Protein AF-A0A1S8TCD0-F1 (afdb_monomer)

Structure (mmCIF, N/CA/C/O backbone):
data_AF-A0A1S8TCD0-F1
#
_entry.id   AF-A0A1S8TCD0-F1
#
loop_
_atom_site.group_PDB
_atom_site.id
_atom_site.type_symbol
_atom_site.label_atom_id
_atom_site.label_alt_id
_atom_site.label_comp_id
_atom_site.label_asym_id
_atom_site.label_entity_id
_atom_site.label_seq_id
_atom_site.pdbx_PDB_ins_code
_atom_site.Cartn_x
_atom_site.Cartn_y
_atom_site.Cartn_z
_atom_site.occupancy
_atom_site.B_iso_or_equiv
_atom_site.auth_seq_id
_a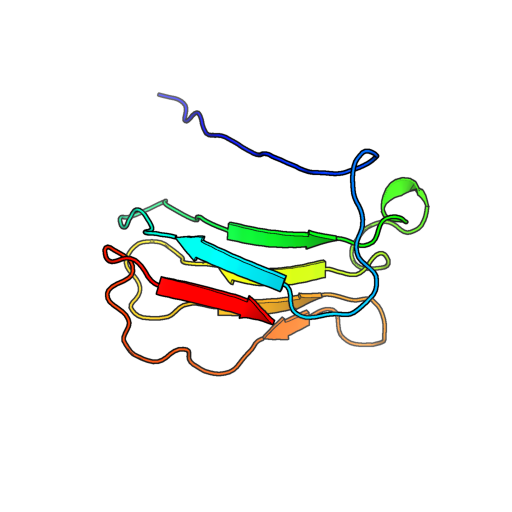tom_site.auth_comp_id
_atom_site.auth_asym_id
_atom_site.auth_atom_id
_atom_site.pdbx_PDB_model_num
ATOM 1 N N . MET A 1 1 ? 17.358 18.449 -2.913 1.00 58.47 1 MET A N 1
ATOM 2 C CA . MET A 1 1 ? 16.047 18.346 -3.592 1.00 58.47 1 MET A CA 1
ATOM 3 C C . MET A 1 1 ? 15.176 17.436 -2.746 1.00 58.47 1 MET A C 1
ATOM 5 O O . MET A 1 1 ? 15.688 16.425 -2.287 1.00 58.47 1 MET A O 1
ATOM 9 N N . GLY A 1 2 ? 13.944 17.843 -2.447 1.00 88.81 2 GLY A N 1
ATOM 10 C CA . GLY A 1 2 ? 12.989 17.042 -1.673 1.00 88.81 2 GLY A CA 1
ATOM 11 C C . GLY A 1 2 ? 11.990 16.340 -2.591 1.00 88.81 2 GLY A C 1
ATOM 12 O O . GLY A 1 2 ? 11.804 16.765 -3.729 1.00 88.81 2 GLY A O 1
ATOM 13 N N . TYR A 1 3 ? 11.362 15.280 -2.092 1.00 95.12 3 TYR A N 1
ATOM 14 C CA . TYR A 1 3 ? 10.322 14.532 -2.799 1.00 95.12 3 TYR A CA 1
ATOM 15 C C . TYR A 1 3 ? 8.931 15.003 -2.359 1.00 95.12 3 TYR A C 1
ATOM 17 O O . TYR A 1 3 ? 8.735 15.376 -1.202 1.00 95.12 3 TYR A O 1
ATOM 25 N N . THR A 1 4 ? 7.956 14.946 -3.263 1.00 97.31 4 THR A N 1
ATOM 26 C CA . THR A 1 4 ? 6.526 15.107 -2.962 1.00 97.31 4 THR A CA 1
ATOM 27 C C . THR A 1 4 ? 5.752 13.929 -3.557 1.00 97.31 4 THR A C 1
ATOM 29 O O . THR A 1 4 ? 6.186 13.331 -4.539 1.00 97.31 4 THR A O 1
ATOM 32 N N . SER A 1 5 ? 4.630 13.549 -2.939 1.00 97.44 5 SER A N 1
ATOM 33 C CA . SER A 1 5 ? 3.785 12.425 -3.374 1.00 97.44 5 SER A CA 1
ATOM 34 C C . SER A 1 5 ? 2.332 12.627 -2.918 1.00 97.44 5 SER A C 1
ATOM 36 O O . SER A 1 5 ? 2.015 13.629 -2.272 1.00 97.44 5 SER A O 1
ATOM 38 N N . GLY A 1 6 ? 1.444 11.690 -3.255 1.00 98.12 6 GLY A N 1
ATOM 39 C CA . GLY A 1 6 ? 0.034 11.689 -2.865 1.00 98.12 6 GLY A CA 1
ATOM 40 C C . GLY A 1 6 ? -0.328 10.503 -1.970 1.00 98.12 6 GLY A C 1
ATOM 41 O O . GLY A 1 6 ? 0.093 9.377 -2.216 1.00 98.12 6 GLY A O 1
ATOM 42 N N . ARG A 1 7 ? -1.162 10.748 -0.951 1.00 98.56 7 ARG A N 1
ATOM 43 C CA . ARG A 1 7 ? -1.804 9.712 -0.127 1.00 98.56 7 ARG A CA 1
ATOM 44 C C . ARG A 1 7 ? -3.281 10.050 0.039 1.00 98.56 7 ARG A C 1
ATOM 46 O O . ARG A 1 7 ? -3.614 11.082 0.616 1.00 98.56 7 ARG A O 1
ATOM 53 N N . ILE A 1 8 ? -4.155 9.172 -0.443 1.00 98.50 8 ILE A N 1
ATOM 54 C CA . ILE A 1 8 ? -5.613 9.311 -0.342 1.00 98.50 8 ILE A CA 1
ATOM 55 C C . ILE A 1 8 ? -6.131 8.227 0.607 1.00 98.50 8 ILE A C 1
ATOM 57 O O . ILE A 1 8 ? -5.680 7.088 0.543 1.00 98.50 8 ILE A O 1
ATOM 61 N N . LYS A 1 9 ? -7.058 8.578 1.504 1.00 98.12 9 LYS A N 1
ATOM 62 C CA . LYS A 1 9 ? -7.680 7.643 2.455 1.00 98.12 9 LYS A CA 1
ATOM 63 C C . LYS A 1 9 ? -9.175 7.910 2.592 1.00 98.12 9 LYS A C 1
ATOM 65 O O . LYS A 1 9 ? -9.606 9.054 2.482 1.00 98.12 9 LYS A O 1
ATOM 70 N N . THR A 1 10 ? -9.943 6.870 2.905 1.00 98.25 10 THR A N 1
ATOM 71 C CA . THR A 1 10 ? -11.396 6.954 3.143 1.00 98.25 10 THR A CA 1
ATOM 72 C C . THR A 1 10 ? -11.768 7.059 4.627 1.00 98.25 10 THR A C 1
ATOM 74 O O . THR A 1 10 ? -12.946 6.978 4.966 1.00 98.25 10 THR A O 1
ATOM 77 N N . GLN A 1 11 ? -10.788 7.230 5.524 1.00 97.31 11 GLN A N 1
ATOM 78 C CA . GLN A 1 11 ? -10.993 7.282 6.978 1.00 97.31 11 GLN A CA 1
ATOM 79 C C . GLN A 1 11 ? -12.051 8.330 7.367 1.00 97.31 11 GLN A C 1
ATOM 81 O O . GLN A 1 11 ? -11.915 9.500 7.015 1.00 97.31 11 GLN A O 1
ATOM 86 N N . GLY A 1 12 ? -13.083 7.906 8.104 1.00 96.44 12 GLY A N 1
ATOM 87 C CA . GLY A 1 12 ? -14.206 8.759 8.515 1.00 96.44 12 GLY A CA 1
ATOM 88 C C . GLY A 1 12 ? -15.249 9.028 7.422 1.00 96.44 12 GLY A C 1
ATOM 89 O O . GLY A 1 12 ? -16.205 9.755 7.673 1.00 96.44 12 GLY A O 1
ATOM 90 N N . LEU A 1 13 ? -15.080 8.459 6.222 1.00 97.81 13 LEU A N 1
ATOM 91 C CA . LEU A 1 13 ? -15.999 8.617 5.089 1.00 97.81 13 LEU A CA 1
ATOM 92 C C . LEU A 1 13 ? -16.582 7.279 4.625 1.00 97.81 13 LEU A C 1
ATOM 94 O O . LEU A 1 13 ? -17.787 7.166 4.405 1.00 97.81 13 LEU A O 1
ATOM 98 N N . LYS A 1 14 ? -15.731 6.263 4.441 1.00 97.81 14 LYS A N 1
ATOM 99 C CA . LYS A 1 14 ? -16.151 4.933 3.999 1.00 97.81 14 LYS A CA 1
ATOM 100 C C . LYS A 1 14 ? -15.258 3.851 4.581 1.00 97.81 14 LYS A C 1
ATOM 102 O O . LYS A 1 14 ? -14.031 3.926 4.502 1.00 97.81 14 LYS A O 1
ATOM 107 N N . GLU A 1 15 ? -15.917 2.826 5.099 1.00 96.75 15 GLU A N 1
ATOM 108 C CA . GLU A 1 15 ? -15.312 1.675 5.754 1.00 96.75 15 GLU A CA 1
ATOM 109 C C . GLU A 1 15 ? -15.927 0.391 5.206 1.00 96.75 15 GLU A C 1
ATOM 111 O O . GLU A 1 15 ? -17.076 0.373 4.747 1.00 96.75 15 GLU A O 1
ATOM 116 N N . PHE A 1 16 ? -15.148 -0.683 5.272 1.00 97.69 16 PHE A N 1
ATOM 117 C CA . PHE A 1 16 ? -15.538 -1.999 4.798 1.00 97.69 16 PHE A CA 1
ATOM 118 C C . PHE A 1 16 ? -15.232 -3.021 5.885 1.00 97.69 16 PHE A C 1
ATOM 120 O O . PHE A 1 16 ? -14.142 -3.027 6.456 1.00 97.69 16 PHE A O 1
ATOM 127 N N . LYS A 1 17 ? -16.200 -3.893 6.163 1.00 97.94 17 LYS A N 1
ATOM 128 C CA . LYS A 1 17 ? -16.013 -5.075 6.998 1.00 97.94 17 LYS A CA 1
ATOM 129 C C . LYS A 1 17 ? -16.373 -6.283 6.149 1.00 97.94 17 LYS A C 1
ATOM 131 O O . LYS A 1 17 ? -17.546 -6.469 5.831 1.00 97.94 17 LYS A O 1
ATOM 136 N N . TYR A 1 18 ? -15.355 -7.078 5.820 1.00 97.75 18 TYR A N 1
ATOM 137 C CA . TYR A 1 18 ? -15.432 -8.190 4.868 1.00 97.75 18 TYR A CA 1
ATOM 138 C C . TYR A 1 18 ? -15.753 -7.746 3.431 1.00 97.75 18 TYR A C 1
ATOM 140 O O . TYR A 1 18 ? -15.933 -6.561 3.145 1.00 97.75 18 TYR A O 1
ATOM 148 N N . GLY A 1 19 ? -15.833 -8.730 2.536 1.00 98.00 19 GLY A N 1
ATOM 149 C CA . GLY A 1 19 ? -16.070 -8.537 1.109 1.00 98.00 19 GLY A CA 1
ATOM 150 C C . GLY A 1 19 ? -14.787 -8.626 0.289 1.00 98.00 19 GLY A C 1
ATOM 151 O O . GLY A 1 19 ? -13.701 -8.778 0.840 1.00 98.00 19 GLY A O 1
ATOM 152 N N . LYS A 1 20 ? -14.955 -8.536 -1.031 1.00 98.50 20 LYS A N 1
ATOM 153 C CA . LYS A 1 20 ? -13.855 -8.454 -1.990 1.00 98.50 20 LYS A CA 1
ATOM 154 C C . LYS A 1 20 ? -13.520 -6.988 -2.234 1.00 98.50 20 LYS A C 1
ATOM 156 O O . LYS A 1 20 ? -14.415 -6.214 -2.583 1.00 98.50 20 LYS A O 1
ATOM 161 N N . ILE A 1 21 ? -12.256 -6.619 -2.076 1.00 98.69 21 ILE A N 1
ATOM 162 C CA . ILE A 1 21 ? -11.771 -5.259 -2.335 1.00 98.69 21 ILE A CA 1
ATOM 163 C C . ILE A 1 21 ? -10.788 -5.335 -3.494 1.00 98.69 21 ILE A C 1
ATOM 165 O O . ILE A 1 21 ? -9.835 -6.103 -3.429 1.00 98.69 21 ILE A O 1
ATOM 169 N N . GLU A 1 22 ? -11.015 -4.562 -4.559 1.00 98.62 22 GLU A N 1
ATOM 170 C CA . GLU A 1 22 ? -10.141 -4.571 -5.732 1.00 98.62 22 GLU A CA 1
ATOM 171 C C . GLU A 1 22 ? -9.908 -3.180 -6.322 1.00 98.62 22 GLU A C 1
ATOM 173 O O . GLU A 1 22 ? -10.775 -2.305 -6.276 1.00 98.62 22 GLU A O 1
ATOM 178 N N . ALA A 1 23 ? -8.730 -2.997 -6.914 1.00 98.56 23 ALA A N 1
ATOM 179 C CA . ALA A 1 23 ? -8.386 -1.825 -7.705 1.00 98.56 23 ALA A CA 1
ATOM 180 C C . ALA A 1 23 ? -7.640 -2.246 -8.975 1.00 98.56 23 ALA A C 1
ATOM 182 O O . ALA A 1 23 ? -6.728 -3.074 -8.933 1.00 98.56 23 ALA A O 1
ATOM 183 N N . ARG A 1 24 ? -8.011 -1.650 -10.116 1.00 98.44 24 ARG A N 1
ATOM 184 C CA . ARG A 1 24 ? -7.307 -1.839 -11.390 1.00 98.44 24 ARG A CA 1
ATOM 185 C C . ARG A 1 24 ? -6.309 -0.706 -11.604 1.00 98.44 24 ARG A C 1
ATOM 187 O O . ARG A 1 24 ? -6.710 0.413 -11.917 1.00 98.44 24 ARG A O 1
ATOM 194 N N . MET A 1 25 ? -5.021 -0.993 -11.446 1.00 98.19 25 MET A N 1
ATOM 195 C CA . MET A 1 25 ? -3.956 0.015 -11.403 1.00 98.19 25 MET A CA 1
ATOM 196 C C . MET A 1 25 ? -2.802 -0.353 -12.338 1.00 98.19 25 MET A C 1
ATOM 198 O O . MET A 1 25 ? -2.567 -1.527 -12.607 1.00 98.19 25 MET A O 1
ATOM 202 N N . LYS A 1 26 ? -2.094 0.669 -12.820 1.00 97.19 26 LYS A N 1
ATOM 203 C CA . LYS A 1 26 ? -0.773 0.582 -13.453 1.00 97.19 26 LYS A CA 1
ATOM 204 C C . LYS A 1 26 ? 0.200 1.326 -12.545 1.00 97.19 26 LYS A C 1
ATOM 206 O O . LYS A 1 26 ? -0.123 2.437 -12.120 1.00 97.19 26 LYS A O 1
ATOM 211 N N . LEU A 1 27 ? 1.357 0.740 -12.264 1.00 97.12 27 LEU A N 1
ATOM 212 C CA . LEU A 1 27 ? 2.315 1.284 -11.306 1.00 97.12 27 LEU A CA 1
ATOM 213 C C . LEU A 1 27 ? 3.491 1.981 -12.010 1.00 97.12 27 LEU A C 1
ATOM 215 O O . LEU A 1 27 ? 3.853 1.612 -13.134 1.00 97.12 27 LEU A O 1
ATOM 219 N N . PRO A 1 28 ? 4.091 3.007 -11.379 1.00 96.50 28 PRO A N 1
ATOM 220 C CA . PRO A 1 28 ? 5.435 3.450 -11.732 1.00 96.50 28 PRO A CA 1
ATOM 221 C C . PRO A 1 28 ? 6.469 2.379 -11.348 1.00 96.50 28 PRO A C 1
ATOM 223 O O . PRO A 1 28 ? 6.222 1.577 -10.455 1.00 96.50 28 PRO A O 1
ATOM 226 N N . SER A 1 29 ? 7.632 2.396 -11.999 1.00 95.00 29 SER A N 1
ATOM 227 C CA . SER A 1 29 ? 8.772 1.529 -11.678 1.00 95.00 29 SER A CA 1
ATOM 228 C C . SER A 1 29 ? 10.062 2.347 -11.726 1.00 95.00 29 SER A C 1
ATOM 230 O O . SER A 1 29 ? 10.202 3.237 -12.572 1.00 95.00 29 SER A O 1
ATOM 232 N N . GLY A 1 30 ? 10.974 2.082 -10.793 1.00 95.88 30 GLY A N 1
ATOM 233 C CA . GLY A 1 30 ? 12.275 2.740 -10.709 1.00 95.88 30 GLY A CA 1
ATOM 234 C C . GLY A 1 30 ? 12.797 2.855 -9.279 1.00 95.88 30 GLY A C 1
ATOM 235 O O . GLY A 1 30 ? 12.042 2.797 -8.313 1.00 95.88 30 GLY A O 1
ATOM 236 N N . GLN A 1 31 ? 14.106 3.053 -9.135 1.00 96.56 31 GLN A N 1
ATOM 237 C CA . GLN A 1 31 ? 14.758 3.134 -7.827 1.00 96.56 31 GLN A CA 1
ATOM 238 C C . GLN A 1 31 ? 14.135 4.214 -6.921 1.00 96.56 31 GLN A C 1
ATOM 240 O O . GLN A 1 31 ? 14.043 5.382 -7.298 1.00 96.56 31 GLN A O 1
ATOM 245 N N . GLY A 1 32 ? 13.776 3.828 -5.694 1.00 95.38 32 GLY A N 1
ATOM 246 C CA . GLY A 1 32 ? 13.201 4.700 -4.665 1.00 95.38 32 GLY A CA 1
ATOM 247 C C . GLY A 1 32 ? 11.678 4.858 -4.727 1.00 95.38 32 GLY A C 1
ATOM 248 O O . GLY A 1 32 ? 11.118 5.607 -3.928 1.00 95.38 32 GLY A O 1
ATOM 249 N N . ILE A 1 33 ? 11.009 4.177 -5.657 1.00 97.00 33 ILE A N 1
ATOM 250 C CA . ILE A 1 33 ? 9.554 4.193 -5.816 1.00 97.00 33 ILE A CA 1
ATOM 251 C C . ILE A 1 33 ? 8.924 3.058 -4.994 1.00 97.00 33 ILE A C 1
ATOM 253 O O . ILE A 1 33 ? 9.407 1.931 -5.030 1.00 97.00 33 ILE A O 1
ATOM 257 N N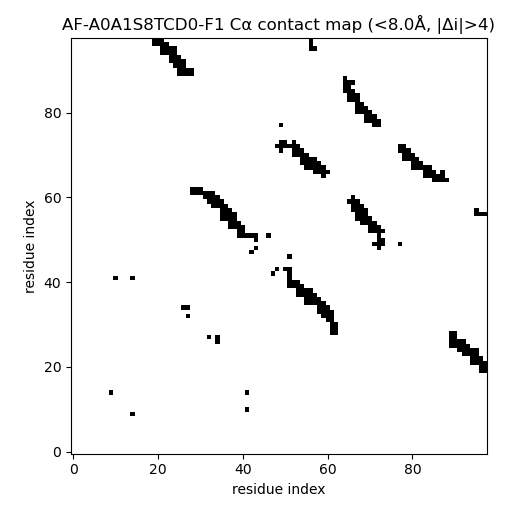 . TRP A 1 34 ? 7.854 3.365 -4.251 1.00 97.88 34 TRP A N 1
ATOM 258 C CA . TRP A 1 34 ? 7.104 2.389 -3.446 1.00 97.88 34 TRP A CA 1
ATOM 259 C C . TRP A 1 34 ? 5.600 2.724 -3.425 1.00 97.88 34 TRP A C 1
ATOM 261 O O . TRP A 1 34 ? 5.112 3.353 -2.481 1.00 97.88 34 TRP A O 1
ATOM 271 N N . PRO A 1 35 ? 4.842 2.416 -4.495 1.00 98.00 35 PRO A N 1
ATOM 272 C CA . PRO A 1 35 ? 3.389 2.529 -4.487 1.00 98.00 35 PRO A CA 1
ATOM 273 C C . PRO A 1 35 ? 2.766 1.452 -3.591 1.00 98.00 35 PRO A C 1
ATOM 275 O O . PRO A 1 35 ? 3.265 0.332 -3.513 1.00 98.00 35 PRO A O 1
ATOM 278 N N . ALA A 1 36 ? 1.640 1.790 -2.961 1.00 98.50 36 ALA A N 1
ATOM 279 C CA . ALA A 1 36 ? 0.899 0.868 -2.112 1.00 98.50 36 ALA A CA 1
ATOM 280 C C . ALA A 1 36 ? -0.616 1.046 -2.267 1.00 98.50 36 ALA A C 1
ATOM 282 O O . ALA A 1 36 ? -1.118 2.167 -2.410 1.00 98.50 36 ALA A O 1
ATOM 283 N N . PHE A 1 37 ? -1.345 -0.063 -2.178 1.00 98.75 37 PHE A N 1
ATOM 284 C CA . PHE A 1 37 ? -2.794 -0.117 -2.015 1.00 98.75 37 PHE A CA 1
ATOM 285 C C . PHE A 1 37 ? -3.117 -1.035 -0.843 1.00 98.75 37 PHE A C 1
ATOM 287 O O . PHE A 1 37 ? -2.820 -2.225 -0.872 1.00 98.75 37 PHE A O 1
ATOM 294 N N . TRP A 1 38 ? -3.694 -0.455 0.204 1.00 98.69 38 TRP A N 1
ATOM 295 C CA . TRP A 1 38 ? -3.739 -1.078 1.518 1.00 98.69 38 TRP A CA 1
ATOM 296 C C . TRP A 1 38 ? -4.901 -0.549 2.358 1.00 98.69 38 TRP A C 1
ATOM 298 O O . TRP A 1 38 ? -5.578 0.422 1.996 1.00 98.69 38 TRP A O 1
ATOM 308 N N . MET A 1 39 ? -5.146 -1.210 3.485 1.00 98.69 39 MET A N 1
ATOM 309 C CA . MET A 1 39 ? -6.250 -0.952 4.404 1.00 98.69 39 MET A CA 1
ATOM 310 C C . MET A 1 39 ? -5.762 -0.970 5.856 1.00 98.69 39 MET A C 1
ATOM 312 O O . MET A 1 39 ? -4.859 -1.721 6.205 1.00 98.69 39 MET A O 1
ATOM 316 N N . LEU A 1 40 ? -6.421 -0.196 6.723 1.00 98.31 40 LEU A N 1
ATOM 317 C CA . LEU A 1 40 ? -6.198 -0.186 8.173 1.00 98.31 40 LEU A CA 1
ATOM 318 C C . LEU A 1 40 ? -7.503 -0.412 8.924 1.00 98.31 40 LEU A C 1
ATOM 320 O O . LEU A 1 40 ? -8.573 -0.004 8.459 1.00 98.31 40 LEU A O 1
ATOM 324 N N . GLY A 1 41 ? -7.405 -0.964 10.133 1.00 97.69 41 GLY A N 1
ATOM 325 C CA . GLY A 1 41 ? -8.520 -0.955 11.071 1.00 97.69 41 GLY A CA 1
ATOM 326 C C . GLY A 1 41 ? -8.959 0.462 11.437 1.00 97.69 41 GLY A C 1
ATOM 327 O O . GLY A 1 41 ? -8.146 1.344 11.725 1.00 97.69 41 GLY A O 1
ATOM 328 N N . LEU A 1 42 ? -10.277 0.673 11.484 1.00 96.12 42 LEU A N 1
ATOM 329 C CA . LEU A 1 42 ? -10.877 1.944 11.906 1.00 96.12 42 LEU A CA 1
ATOM 330 C C . LEU A 1 42 ? -10.400 2.379 13.296 1.00 96.12 42 LEU A C 1
ATOM 332 O O . LEU A 1 42 ? -10.276 3.571 13.577 1.00 96.12 42 LEU A O 1
ATOM 336 N N . ASN A 1 43 ? -10.129 1.401 14.157 1.00 94.81 43 ASN A N 1
ATOM 337 C CA . ASN A 1 43 ? -9.740 1.607 15.539 1.00 94.81 43 ASN A CA 1
ATOM 338 C C . ASN A 1 43 ? -8.288 2.084 15.717 1.00 94.81 43 ASN A C 1
ATOM 340 O O . ASN A 1 43 ? -7.803 2.068 16.841 1.00 94.81 43 ASN A O 1
ATOM 344 N N . ILE A 1 44 ? -7.582 2.519 14.664 1.00 96.44 44 ILE A N 1
ATOM 345 C CA . ILE A 1 44 ? -6.190 3.001 14.751 1.00 96.44 44 ILE A CA 1
ATOM 346 C C . ILE A 1 44 ? -5.981 4.126 15.780 1.00 96.44 44 ILE A C 1
ATOM 348 O O . ILE A 1 44 ? -4.889 4.259 16.329 1.00 96.44 44 ILE A O 1
ATOM 352 N N . SER A 1 45 ? -7.011 4.924 16.085 1.00 93.25 45 SER A N 1
ATOM 353 C CA . SER A 1 45 ? -6.931 5.965 17.120 1.00 93.25 45 SER A CA 1
ATOM 354 C C . SER A 1 45 ? -7.059 5.432 18.553 1.00 93.25 45 SER A C 1
ATOM 356 O O . SER A 1 45 ? -6.654 6.127 19.481 1.00 93.25 45 SER A O 1
ATOM 358 N N . GLN A 1 46 ? -7.598 4.224 18.754 1.00 95.44 46 GLN A N 1
ATOM 359 C CA . GLN A 1 46 ? -7.719 3.571 20.066 1.00 95.44 46 GLN A CA 1
ATOM 360 C C . GLN A 1 46 ? -6.706 2.430 20.255 1.00 95.44 46 GLN A C 1
ATOM 362 O O . GLN A 1 46 ? -6.163 2.249 21.342 1.00 95.44 46 GLN A O 1
ATOM 367 N N . ALA A 1 47 ? -6.449 1.662 19.200 1.00 93.94 47 ALA A N 1
ATOM 368 C CA . ALA A 1 47 ? -5.525 0.542 19.139 1.00 93.94 47 ALA A CA 1
ATOM 369 C C . ALA A 1 47 ? -4.410 0.889 18.148 1.00 93.94 47 ALA A C 1
ATOM 371 O O . ALA A 1 47 ? -4.536 0.664 16.949 1.00 93.94 47 ALA A O 1
ATOM 372 N N . VAL A 1 48 ? -3.324 1.476 18.651 1.00 92.56 48 VAL A N 1
ATOM 373 C CA . VAL A 1 48 ? -2.192 1.908 17.817 1.00 92.56 48 VAL A CA 1
ATOM 374 C C . VAL A 1 48 ? -1.631 0.723 17.028 1.00 92.56 48 VAL A C 1
ATOM 376 O O . VAL A 1 48 ? -1.582 -0.398 17.536 1.00 92.56 48 VAL A O 1
ATOM 379 N N . TRP A 1 49 ? -1.204 0.979 15.792 1.00 95.75 49 TRP A N 1
ATOM 380 C CA . TRP A 1 49 ? -0.543 -0.009 14.943 1.00 95.75 49 TRP A CA 1
ATOM 381 C C . TRP A 1 49 ? 0.542 -0.804 15.708 1.00 95.75 49 TRP A C 1
ATOM 383 O O . TRP A 1 49 ? 1.288 -0.199 16.485 1.00 95.75 49 TRP A O 1
ATOM 393 N N . PRO A 1 50 ? 0.645 -2.134 15.511 1.00 95.00 50 PRO A N 1
ATOM 394 C CA . PRO A 1 50 ? -0.135 -2.957 14.576 1.00 95.00 50 PRO A CA 1
ATOM 395 C C . PRO A 1 50 ? -1.448 -3.507 15.162 1.00 95.00 50 PRO A C 1
ATOM 397 O O . PRO A 1 50 ? -2.133 -4.285 14.504 1.00 95.00 50 PRO A O 1
ATOM 400 N N . LYS A 1 51 ? -1.864 -3.087 16.367 1.00 95.12 51 LYS A N 1
ATOM 401 C CA . LYS A 1 51 ? -3.082 -3.603 17.029 1.00 95.12 51 LYS A CA 1
ATOM 402 C C . LYS A 1 51 ? -4.377 -3.297 16.279 1.00 95.12 51 LYS A C 1
ATOM 404 O O . LYS A 1 51 ? -5.353 -4.024 16.444 1.00 95.12 51 LYS A O 1
ATOM 409 N N . CYS A 1 52 ? -4.417 -2.235 15.473 1.00 95.81 52 CYS A N 1
ATOM 410 C CA . CYS A 1 52 ? -5.570 -1.965 14.611 1.00 95.81 52 CYS A CA 1
ATOM 411 C C . CYS A 1 52 ? -5.690 -2.932 13.430 1.00 95.81 52 CYS A C 1
ATOM 413 O O . CYS A 1 52 ? -6.757 -3.015 12.828 1.00 95.81 52 CYS A O 1
ATOM 415 N N . GLY A 1 53 ? -4.623 -3.656 13.097 1.00 97.69 53 GLY A N 1
ATOM 416 C CA . GLY A 1 53 ? -4.540 -4.453 11.884 1.00 97.69 53 GLY A CA 1
ATOM 417 C C . GLY A 1 53 ? -4.271 -3.610 10.635 1.00 97.69 53 GLY A C 1
ATOM 418 O O . GLY A 1 53 ? -4.713 -2.459 10.526 1.00 97.69 53 GLY A O 1
ATOM 419 N N . GLU A 1 54 ? -3.558 -4.217 9.694 1.00 98.38 54 GLU A N 1
ATOM 420 C CA . GLU A 1 54 ? -3.239 -3.694 8.365 1.00 98.38 54 GLU A CA 1
ATOM 421 C C . GLU A 1 54 ? -3.353 -4.821 7.338 1.00 98.38 54 GLU A C 1
ATOM 423 O O . GLU A 1 54 ? -2.990 -5.966 7.625 1.00 98.38 54 GLU A O 1
ATOM 428 N N . ILE A 1 55 ? -3.880 -4.497 6.159 1.00 98.44 55 ILE A N 1
ATOM 429 C CA . ILE A 1 55 ? -3.913 -5.401 5.009 1.00 98.44 55 ILE A CA 1
ATOM 430 C C . ILE A 1 55 ? -3.343 -4.652 3.813 1.00 98.44 55 ILE A C 1
ATOM 432 O O . ILE A 1 55 ? -4.004 -3.772 3.255 1.00 98.44 55 ILE A O 1
ATOM 436 N N . ASP A 1 56 ? -2.147 -5.038 3.401 1.00 98.44 56 ASP A N 1
ATOM 437 C CA . ASP A 1 56 ? -1.492 -4.574 2.191 1.00 98.44 56 ASP A CA 1
ATOM 438 C C . ASP A 1 56 ? -1.936 -5.461 1.033 1.00 98.44 56 ASP A C 1
ATOM 440 O O . ASP A 1 56 ? -1.533 -6.617 0.908 1.00 98.44 56 ASP A O 1
ATOM 444 N N . ILE A 1 57 ? -2.831 -4.931 0.197 1.00 98.12 57 ILE A N 1
ATOM 445 C CA . ILE A 1 57 ? -3.364 -5.638 -0.976 1.00 98.12 57 ILE A CA 1
ATOM 44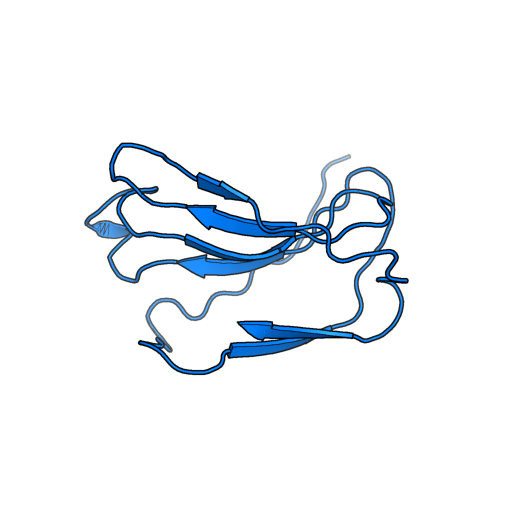6 C C . ILE A 1 57 ? -2.303 -5.673 -2.084 1.00 98.12 57 ILE A C 1
ATOM 448 O O . ILE A 1 57 ? -2.242 -6.622 -2.865 1.00 98.12 57 ILE A O 1
ATOM 452 N N . MET A 1 58 ? -1.493 -4.617 -2.177 1.00 97.50 58 MET A N 1
ATOM 453 C CA . MET A 1 58 ? -0.398 -4.492 -3.131 1.00 97.50 58 MET A CA 1
ATOM 454 C C . MET A 1 58 ? 0.650 -3.521 -2.598 1.00 97.50 58 MET A C 1
ATOM 456 O O . MET A 1 58 ? 0.332 -2.358 -2.340 1.00 97.50 58 MET A O 1
ATOM 460 N N . GLU A 1 59 ? 1.894 -3.978 -2.540 1.00 97.50 59 GLU A N 1
ATOM 461 C CA . GLU A 1 59 ? 3.093 -3.147 -2.480 1.00 97.50 59 GLU A CA 1
ATOM 462 C C . GLU A 1 59 ? 4.059 -3.549 -3.600 1.00 97.50 59 GLU A C 1
ATOM 464 O O . GLU A 1 59 ? 4.185 -4.727 -3.938 1.00 97.50 59 GLU A O 1
ATOM 469 N N . HIS A 1 60 ? 4.761 -2.572 -4.170 1.00 96.19 60 HIS A N 1
ATOM 470 C CA . HIS A 1 60 ? 5.816 -2.795 -5.161 1.00 96.19 60 HIS A CA 1
ATOM 471 C C . HIS A 1 60 ? 7.022 -1.945 -4.797 1.00 96.19 60 HIS A C 1
ATOM 473 O O . HIS A 1 60 ? 6.853 -0.749 -4.566 1.00 96.19 60 HIS A O 1
ATOM 479 N N . VAL A 1 61 ? 8.218 -2.528 -4.740 1.00 95.50 61 VAL A N 1
ATOM 480 C CA . VAL A 1 61 ? 9.425 -1.811 -4.327 1.00 95.50 61 VAL A CA 1
ATOM 481 C C . VAL A 1 61 ? 10.411 -1.693 -5.486 1.00 95.50 61 VAL A C 1
ATOM 483 O O . VAL A 1 61 ? 10.880 -2.677 -6.055 1.00 95.50 61 VAL A O 1
ATOM 486 N N . ASN A 1 62 ? 10.799 -0.455 -5.786 1.00 95.62 62 ASN A N 1
ATOM 487 C CA . ASN A 1 62 ? 11.749 -0.102 -6.837 1.00 95.62 62 ASN A CA 1
ATOM 488 C C . ASN A 1 62 ? 11.318 -0.598 -8.234 1.00 95.62 62 ASN A C 1
ATOM 490 O O . ASN A 1 62 ? 10.333 -0.128 -8.804 1.00 95.62 62 ASN A O 1
ATOM 494 N N . ASP A 1 63 ? 12.110 -1.495 -8.813 1.00 93.50 63 ASP A N 1
ATOM 495 C CA . ASP A 1 63 ? 11.952 -2.129 -10.117 1.00 93.50 63 ASP A CA 1
ATOM 496 C C . ASP A 1 63 ? 11.920 -3.663 -10.002 1.00 93.50 63 ASP A C 1
ATOM 498 O O . ASP A 1 63 ? 12.181 -4.376 -10.972 1.00 93.50 63 ASP A O 1
ATOM 502 N N . GLU A 1 64 ? 11.592 -4.187 -8.816 1.00 92.12 64 GLU A N 1
ATOM 503 C CA . GLU A 1 64 ? 11.547 -5.626 -8.586 1.00 92.12 64 GLU A CA 1
ATOM 504 C C . GLU A 1 64 ? 10.451 -6.312 -9.425 1.00 92.12 64 GLU A C 1
ATOM 506 O O . GLU A 1 64 ? 9.454 -5.706 -9.818 1.00 92.12 64 GLU A O 1
ATOM 511 N N . ALA A 1 65 ? 10.611 -7.610 -9.689 1.00 85.94 65 ALA A N 1
ATOM 512 C CA . ALA A 1 65 ? 9.639 -8.374 -10.478 1.00 85.94 65 ALA A CA 1
ATOM 513 C C . ALA A 1 65 ? 8.389 -8.798 -9.684 1.00 85.94 65 ALA A C 1
ATOM 515 O O . ALA A 1 65 ? 7.400 -9.222 -10.286 1.00 85.94 65 ALA A O 1
ATOM 516 N N . ASN A 1 66 ? 8.459 -8.726 -8.352 1.00 90.75 66 ASN A N 1
ATOM 517 C CA . ASN A 1 66 ? 7.435 -9.219 -7.441 1.00 90.75 66 ASN A CA 1
ATOM 518 C C . ASN A 1 66 ? 6.566 -8.085 -6.893 1.00 90.75 66 ASN A C 1
ATOM 520 O O . ASN A 1 66 ? 7.013 -6.963 -6.722 1.00 90.75 66 ASN A O 1
ATOM 524 N N . ILE A 1 67 ? 5.331 -8.422 -6.559 1.00 94.25 67 ILE A N 1
ATOM 525 C CA . ILE A 1 67 ? 4.414 -7.624 -5.754 1.00 94.25 67 ILE A CA 1
ATOM 526 C C . ILE A 1 67 ? 4.257 -8.320 -4.409 1.00 94.25 67 ILE A C 1
ATOM 528 O O . ILE A 1 67 ? 4.220 -9.553 -4.347 1.00 94.25 67 ILE A O 1
ATOM 532 N N . HIS A 1 68 ? 4.103 -7.533 -3.353 1.00 95.00 68 HIS A N 1
ATOM 533 C CA . HIS A 1 68 ? 3.872 -8.039 -2.007 1.00 95.00 68 HIS A CA 1
ATOM 534 C C . HIS A 1 68 ? 2.416 -7.827 -1.611 1.00 95.00 68 HIS A C 1
ATOM 536 O O . HIS A 1 68 ? 1.838 -6.765 -1.846 1.00 95.00 68 HIS A O 1
ATOM 542 N N . GLY A 1 69 ? 1.830 -8.864 -1.022 1.00 96.56 69 GLY A N 1
ATOM 543 C CA . GLY A 1 69 ? 0.617 -8.756 -0.226 1.00 96.56 69 GLY A CA 1
ATOM 544 C C . GL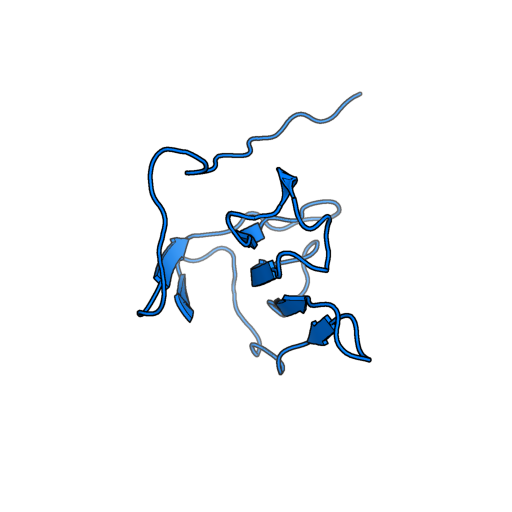Y A 1 69 ? 0.963 -9.165 1.197 1.00 96.56 69 GLY A C 1
ATOM 545 O O . GLY A 1 69 ? 1.534 -10.239 1.395 1.00 96.56 69 GLY A O 1
ATOM 546 N N . THR A 1 70 ? 0.647 -8.322 2.171 1.00 97.00 70 THR A N 1
ATOM 547 C CA . THR A 1 70 ? 1.096 -8.488 3.558 1.00 97.00 70 THR A CA 1
ATOM 548 C C . THR A 1 70 ? -0.067 -8.213 4.501 1.00 97.00 70 THR A C 1
ATOM 550 O O . THR A 1 70 ? -0.947 -7.405 4.218 1.00 97.00 70 THR A O 1
ATOM 553 N N . ILE A 1 71 ? -0.116 -8.916 5.627 1.00 97.00 71 ILE A N 1
ATOM 554 C CA . ILE A 1 71 ? -1.020 -8.569 6.727 1.00 97.00 71 ILE A CA 1
ATOM 555 C C . ILE A 1 71 ? -0.197 -8.280 7.975 1.00 97.00 71 ILE A C 1
ATOM 557 O O . ILE A 1 71 ? 0.709 -9.050 8.296 1.00 97.00 71 ILE A O 1
ATOM 561 N N . HIS A 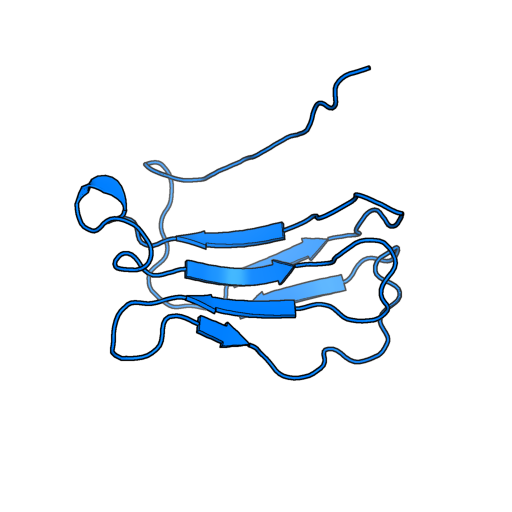1 72 ? -0.530 -7.211 8.699 1.00 97.19 72 HIS A N 1
ATOM 562 C CA . HIS A 1 72 ? 0.090 -6.866 9.982 1.00 97.19 72 HIS A CA 1
ATOM 563 C C . HIS A 1 72 ? -0.944 -6.889 11.106 1.00 97.19 72 HIS A C 1
ATOM 565 O O . HIS A 1 72 ? -2.072 -6.429 10.929 1.00 97.19 72 HIS A O 1
ATOM 571 N N . TRP A 1 73 ? -0.578 -7.435 12.267 1.00 95.81 73 TRP A N 1
ATOM 572 C CA . TRP A 1 73 ? -1.453 -7.515 13.444 1.00 95.81 73 TRP A CA 1
ATOM 573 C C . TRP A 1 73 ? -0.637 -7.616 14.743 1.00 95.81 73 TRP A C 1
ATOM 575 O O . TRP A 1 73 ? 0.588 -7.594 14.708 1.00 95.81 73 TRP A O 1
ATOM 585 N N . ASP A 1 74 ? -1.299 -7.704 15.898 1.00 92.00 74 ASP A N 1
ATOM 586 C CA . ASP A 1 74 ? -0.651 -7.926 17.200 1.00 92.00 74 ASP A CA 1
ATOM 587 C C . ASP A 1 74 ? -1.257 -9.151 17.908 1.00 92.00 74 ASP A C 1
ATOM 589 O O . ASP A 1 74 ? -2.216 -9.033 18.670 1.00 92.00 74 ASP A O 1
ATOM 593 N N . ASP A 1 75 ? -0.736 -10.343 17.591 1.00 81.94 75 ASP A N 1
ATOM 594 C CA . ASP A 1 75 ? -0.991 -11.606 18.309 1.00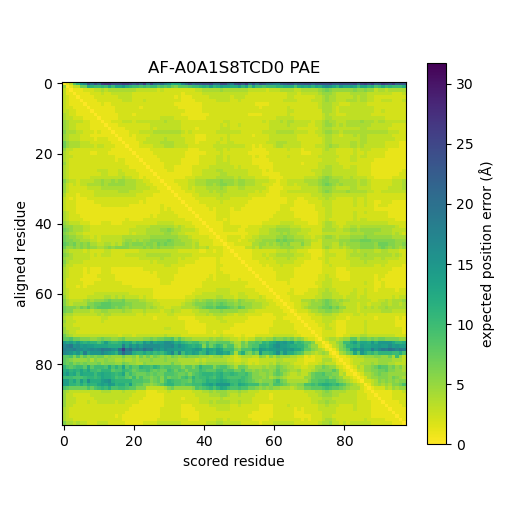 81.94 75 ASP A CA 1
ATOM 595 C C . ASP A 1 75 ? 0.189 -12.575 18.096 1.00 81.94 75 ASP A C 1
ATOM 597 O O . ASP A 1 75 ? 0.196 -13.388 17.170 1.00 81.94 75 ASP A O 1
ATOM 601 N N . ASN A 1 76 ? 1.247 -12.430 18.907 1.00 78.00 76 ASN A N 1
ATOM 602 C CA . ASN A 1 76 ? 2.487 -13.233 18.899 1.00 78.00 76 ASN A CA 1
ATOM 603 C C . ASN A 1 76 ? 3.307 -13.266 17.586 1.00 78.00 76 ASN A C 1
ATOM 605 O O . ASN A 1 76 ? 4.381 -13.869 17.558 1.00 78.00 76 ASN A O 1
ATOM 609 N N . LYS A 1 77 ? 2.855 -12.603 16.517 1.00 75.62 77 LYS A N 1
ATOM 610 C CA . LYS A 1 77 ? 3.591 -12.276 15.284 1.00 75.62 77 LYS A CA 1
ATOM 611 C C . LYS A 1 77 ? 3.024 -10.978 14.711 1.00 75.62 77 LYS A C 1
ATOM 613 O O . LYS A 1 77 ? 1.816 -10.786 14.741 1.00 75.62 77 LYS A O 1
ATOM 618 N N . TYR A 1 78 ? 3.897 -10.113 14.192 1.00 86.62 78 TYR A N 1
ATOM 619 C CA . TYR A 1 78 ? 3.512 -8.763 13.760 1.00 86.62 78 TYR A CA 1
ATOM 620 C C . TYR A 1 78 ? 3.169 -8.632 12.278 1.00 86.62 78 TYR A C 1
ATOM 622 O O . TYR A 1 78 ? 2.570 -7.639 11.876 1.00 86.62 78 TYR A O 1
ATOM 630 N N . ALA A 1 79 ? 3.574 -9.610 11.468 1.00 92.44 79 ALA A N 1
ATOM 631 C CA . ALA A 1 79 ? 3.326 -9.623 10.037 1.00 92.44 79 ALA A CA 1
ATOM 632 C C . ALA A 1 79 ? 3.263 -11.055 9.490 1.00 92.44 79 ALA A C 1
ATOM 634 O O . ALA A 1 79 ? 3.918 -11.968 10.010 1.00 92.44 79 ALA A O 1
ATOM 635 N N . ASN A 1 80 ? 2.525 -11.236 8.399 1.00 92.75 80 ASN A N 1
ATOM 636 C CA . ASN A 1 80 ? 2.597 -12.396 7.523 1.00 92.75 80 ASN A CA 1
ATOM 637 C C . ASN A 1 80 ? 2.731 -11.901 6.092 1.00 92.75 80 ASN A C 1
ATOM 639 O O . ASN A 1 80 ? 1.884 -11.158 5.602 1.00 92.75 80 ASN A O 1
ATOM 643 N N . TYR A 1 81 ? 3.812 -12.333 5.458 1.00 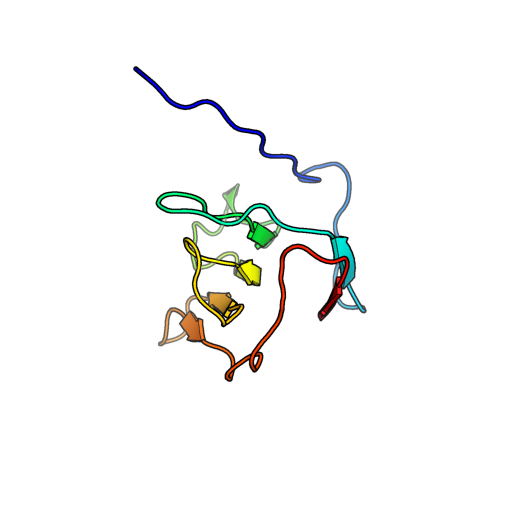91.31 81 TYR A N 1
ATOM 644 C CA . TYR A 1 81 ? 4.126 -12.003 4.082 1.00 91.31 81 TYR A CA 1
ATOM 645 C C . TYR A 1 81 ? 3.507 -13.055 3.173 1.00 91.31 81 TYR A C 1
ATOM 647 O O . TYR A 1 81 ? 3.658 -14.259 3.411 1.00 91.31 81 TYR A O 1
ATOM 655 N N . GLY A 1 82 ? 2.803 -12.590 2.149 1.00 86.94 82 GLY A N 1
ATOM 656 C CA . GLY A 1 82 ? 2.216 -13.431 1.125 1.00 86.94 82 GLY A CA 1
ATOM 657 C C . GLY A 1 82 ? 3.261 -14.208 0.325 1.00 86.94 82 GLY A C 1
ATOM 658 O O . GLY A 1 82 ? 4.472 -13.999 0.424 1.00 86.94 82 GLY A O 1
ATOM 659 N N . GLY A 1 83 ? 2.764 -15.145 -0.479 1.00 85.94 83 GLY A N 1
ATOM 660 C CA . GLY A 1 83 ? 3.588 -15.876 -1.437 1.00 85.94 83 GLY A CA 1
ATOM 661 C C . GLY A 1 83 ? 4.038 -14.998 -2.613 1.00 85.94 83 GLY A C 1
ATOM 662 O O . GLY A 1 83 ? 3.571 -13.870 -2.766 1.00 85.94 83 GLY A O 1
ATOM 663 N N . PRO A 1 84 ? 4.919 -15.520 -3.481 1.00 81.12 84 PRO A N 1
ATOM 664 C CA . PRO A 1 84 ? 5.382 -14.782 -4.650 1.00 81.12 84 PRO A CA 1
ATOM 665 C C . PRO A 1 84 ? 4.212 -14.453 -5.587 1.00 81.12 84 PRO A C 1
ATOM 667 O O . PRO A 1 84 ? 3.441 -15.342 -5.952 1.00 81.12 84 PRO A O 1
ATOM 670 N N . SER A 1 85 ? 4.126 -13.201 -6.043 1.00 85.31 85 SER A N 1
ATOM 671 C CA . SER A 1 85 ? 3.174 -12.791 -7.089 1.00 85.31 85 SER A CA 1
ATOM 672 C C . SER A 1 85 ? 3.467 -13.423 -8.453 1.00 85.31 85 SER A C 1
ATOM 674 O O . SER A 1 85 ? 2.606 -13.433 -9.331 1.00 85.31 85 SER A O 1
ATOM 676 N N . GLY A 1 86 ? 4.699 -13.909 -8.647 1.00 81.94 86 GLY A N 1
ATOM 677 C CA . GLY A 1 86 ? 5.254 -14.236 -9.958 1.00 81.94 86 GLY A CA 1
ATOM 678 C C . GLY A 1 86 ? 5.718 -12.987 -10.713 1.00 81.94 86 GLY A C 1
ATOM 679 O O . GLY A 1 86 ? 5.527 -11.862 -10.250 1.00 81.94 86 GLY A O 1
ATOM 680 N N . ASN A 1 87 ? 6.328 -13.198 -11.885 1.00 81.19 87 ASN A N 1
ATOM 681 C CA . ASN A 1 87 ? 6.824 -12.115 -12.735 1.00 81.19 87 ASN A CA 1
ATOM 682 C C . ASN A 1 87 ? 5.654 -11.333 -13.342 1.00 81.19 87 ASN A C 1
ATOM 684 O O . ASN A 1 87 ? 4.928 -11.860 -14.190 1.00 81.19 87 ASN A O 1
ATOM 688 N N . LEU A 1 88 ? 5.515 -10.071 -12.943 1.00 85.12 88 LEU A N 1
ATOM 689 C CA . LEU A 1 88 ? 4.469 -9.173 -13.415 1.00 85.12 88 LEU A CA 1
ATOM 690 C C . LEU A 1 88 ? 5.088 -7.913 -14.029 1.00 85.12 88 LEU A C 1
ATOM 692 O O . LEU A 1 88 ? 5.875 -7.231 -13.380 1.00 85.12 88 LEU A O 1
ATOM 696 N N . ASP A 1 89 ? 4.698 -7.547 -15.253 1.00 93.00 89 ASP A N 1
ATOM 697 C CA . ASP A 1 89 ? 4.985 -6.198 -15.764 1.00 93.00 89 ASP A CA 1
ATOM 698 C C . ASP A 1 89 ? 4.033 -5.197 -15.099 1.00 93.00 89 ASP A C 1
ATOM 700 O O . ASP A 1 89 ? 2.952 -4.905 -15.615 1.00 93.00 89 ASP A O 1
ATOM 704 N N . VAL A 1 90 ? 4.435 -4.670 -13.943 1.00 94.31 90 VAL A N 1
ATOM 705 C CA . VAL A 1 90 ? 3.660 -3.711 -13.137 1.00 94.31 90 VAL A CA 1
ATOM 706 C C . VAL A 1 90 ? 3.353 -2.400 -13.869 1.00 94.31 90 VAL A C 1
ATOM 708 O O . VAL A 1 90 ? 2.476 -1.640 -13.453 1.00 94.31 90 VAL A O 1
ATOM 711 N N . THR A 1 91 ? 4.046 -2.138 -14.983 1.00 95.56 91 THR A N 1
ATOM 712 C CA . THR A 1 91 ? 3.808 -0.969 -15.830 1.00 95.56 91 THR A CA 1
ATOM 713 C C . THR A 1 91 ? 2.641 -1.175 -16.801 1.00 95.56 91 THR A C 1
ATOM 715 O O . THR A 1 91 ? 2.312 -0.266 -17.565 1.00 95.56 91 THR A O 1
ATOM 718 N N . GLN A 1 92 ? 1.958 -2.319 -16.764 1.00 96.56 92 GLN A N 1
ATOM 719 C CA . GLN A 1 92 ? 0.640 -2.510 -17.373 1.00 96.56 92 GLN A CA 1
ATOM 720 C C . GLN A 1 92 ? -0.463 -2.470 -16.316 1.00 96.56 92 GLN A C 1
ATOM 722 O O . GLN A 1 92 ? -0.209 -2.470 -15.116 1.00 96.56 92 GLN A O 1
ATOM 727 N N . TYR A 1 93 ? -1.713 -2.397 -16.768 1.00 97.62 93 TYR A N 1
ATOM 728 C CA . TYR A 1 93 ? -2.841 -2.479 -15.850 1.00 97.62 93 TYR A CA 1
ATOM 729 C C . TYR A 1 93 ? -3.046 -3.902 -15.347 1.00 97.62 93 TYR A C 1
ATOM 731 O O . TYR A 1 93 ? -3.273 -4.808 -16.149 1.00 97.62 93 TYR A O 1
ATOM 739 N N . HIS A 1 94 ? -3.135 -4.034 -14.029 1.00 96.25 94 HIS A N 1
ATOM 740 C CA . HIS A 1 94 ? -3.489 -5.268 -13.334 1.00 96.25 94 HIS A CA 1
ATOM 741 C C . HIS A 1 94 ? -4.601 -5.012 -12.328 1.00 96.25 94 HIS A C 1
ATOM 743 O O . HIS A 1 94 ? -4.828 -3.872 -11.917 1.00 96.25 94 HIS A O 1
ATOM 749 N N . VAL A 1 95 ? -5.323 -6.069 -11.962 1.00 97.50 95 VAL A N 1
ATOM 750 C CA . VAL A 1 95 ? -6.300 -6.033 -10.870 1.00 97.50 95 VAL A CA 1
ATOM 751 C C . VAL A 1 95 ? -5.623 -6.583 -9.623 1.00 97.50 95 VAL A C 1
ATOM 753 O O . VAL A 1 95 ? -5.188 -7.730 -9.619 1.00 97.50 95 VAL A O 1
ATOM 756 N N . TYR A 1 96 ? -5.553 -5.762 -8.582 1.00 96.88 96 TYR A N 1
ATOM 757 C CA . TYR A 1 96 ? -5.048 -6.141 -7.266 1.00 96.88 96 TYR A CA 1
ATOM 758 C C . TYR A 1 96 ? -6.238 -6.298 -6.328 1.00 96.88 96 TYR A C 1
ATOM 760 O O . TYR A 1 96 ? -7.047 -5.370 -6.229 1.00 96.88 96 TYR A O 1
ATOM 768 N N . SER A 1 97 ? -6.379 -7.459 -5.686 1.00 97.38 97 SER A N 1
ATOM 769 C CA . SER A 1 97 ? -7.568 -7.779 -4.892 1.00 97.38 97 SER A CA 1
ATOM 770 C C . SER A 1 97 ? -7.303 -8.719 -3.721 1.00 97.38 97 SER A C 1
ATOM 772 O O . SER A 1 97 ? -6.435 -9.583 -3.830 1.00 97.38 97 SER A O 1
ATOM 774 N N . ILE A 1 98 ? -8.139 -8.609 -2.684 1.00 96.38 98 ILE A N 1
ATOM 775 C CA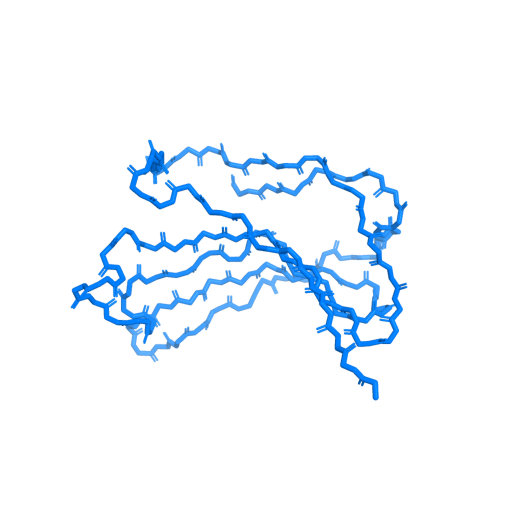 . ILE A 1 98 ? -8.314 -9.583 -1.588 1.00 96.38 98 ILE A CA 1
ATOM 776 C C . ILE A 1 98 ? -9.748 -10.104 -1.538 1.00 96.38 98 ILE A C 1
ATOM 778 O O . ILE A 1 98 ? -10.661 -9.345 -1.953 1.00 96.38 98 ILE A O 1
#

Solvent-accessible surface area (backbone atoms only — not comparable to full-atom values): 6147 Å² total; per-residue (Å²): 138,84,88,86,86,87,86,88,82,46,85,100,78,61,85,81,84,80,81,78,51,73,48,81,48,61,46,88,74,36,88,90,40,67,60,74,45,69,49,67,36,88,47,42,89,80,32,54,81,44,58,26,33,37,42,35,51,34,35,40,59,27,72,57,53,50,47,46,32,37,39,30,30,73,72,102,50,57,65,50,78,54,70,86,64,50,88,51,74,52,74,41,79,44,79,42,60,87

Radius of gyration: 14.57 Å; Cα contacts (8 Å, |Δi|>4): 163; chains: 1; bounding box: 32×34×37 Å

InterPro domains:
  IPR000757 Beta-glucanase-like, N-terminal domain [PS51762] (1-98)
  IPR013320 Concanavalin A-like lectin/glucanase domain superfamily [SSF49899] (2-98)
  IPR050546 Glycosyl Hydrolase Family 16 [PTHR10963] (3-98)

Organism: NCBI:txid29367

Secondary structure (DSSP, 8-state):
----------TTT---SSS--EEEE----STT---EEEEE-GGGGTS-TTTT-EEEEEE--TT-S--EEEEE-SSS-SEEEPPP--S--TTS-EEEE-

pLDDT: mean 94.35, std 6.15, range [58.47, 98.75]

Foldseek 3Di:
DDDDDDDDDCQPNDDDDDDKDKDWDADDAAAPDKDWDKDWASCCVPQPPPQRKIWTLWIDHHHDQFTWTKIAHDDPDGIDIDDTPGGDNSRDIDMGMD

Nearest PDB structures (foldseek):
  6m6p-assembly1_A  TM=9.504E-01  e=1.532E-08  Aquimarina sp.
  6jh5-assembly1_A  TM=9.196E-01  e=4.316E-08  Aquimarina
  4cte-assembly2_B  TM=9.185E-01  e=8.128E-08  Zobellia galactanivorans
  3b00-assembly2_B  TM=8.565E-01  e=1.530E-06  Thermotoga maritima MSB8
  4dfs-assembly2_B  TM=8.787E-01  e=2.568E-06  Thermotoga petrophila RKU-1

Mean predicted aligned error: 3.49 Å

Sequence (98 aa):
MGYTSGRIKTQGLKEFKYGKIEARMKLPSGQGIWPAFWMLGLNISQAVWPKCGEIDIMEHVNDEANIHGTIHWDDNKYANYGGPSGNLDVTQYHVYSI

=== Feature glossary ===
The features interleaved in this record are:

— What the protein is —

Sequence gives the chain of amino acids in standard one-letter code (A=alanine, C=cysteine, …, Y=tyrosine), read N→C. It is the only feature that is directly encoded by the gene; all structural features are derived from the folded form of this sequence.

Database cross-references. InterPro integrates a dozen domain/family signature databases into unified entries with residue-range hits. GO terms attach function/process/location labels with evidence codes. CATH codes position the fold in a four-level structural taxonomy. Organism is the NCBI-taxonomy species name.

— Where its atoms are —

Atomic coordinates in PDBx/mmCIF format — the same representation the Protein Data Bank distributes. Each line of the _atom_site loop places one backbone atom in Cartesian space (units: ångströms, origin: arbitrary).

The six renders are orthographic views along the three Cartesian axes in both directions. Representation (cartoon, sticks, or surface) and color scheme (sequence-rainbow or by-chain) vary across proteins so the training set covers all the common visualization conventions.

— Local backbone conformation —

Eight-state secondary structure (DSSP): H is the canonical α-helix, G the tighter 3₁₀-helix, I the wider π-helix; E/B are β-structure, T and S are turns and bends, and '-' is everything else. DSSP derives these from the pattern of main-chain N–H···O=C hydrogen bonds, not from the sequence.

P-SEA three-state annotation labels each residue as helix, strand, or coil based purely on the geometry of the Cα trace. It serves as a fallback when the full backbone (and thus DSSP) is unavailable.

The φ/ψ torsion pair specifies the backbone conformation at each residue. φ rotates about the N–Cα bond, ψ about the Cα–C bond. Steric clashes forbid most of the (φ, ψ) plane — the allowed regions (α-helix basin, β-sheet basin, left-handed helix) are the Ramachandran-allowed regions.

— Global shape and packing —

The geometric summary reports three shape descriptors. Rg (radius of gyration) measures how spread out the Cα atoms are about their centre of mass; compact globular proteins have small Rg, elongated or unfolded ones large. Cα contacts (<8 Å, |i−j|>4) count long-range residue pairs in spatial proximity — high for tightly packed folds, near zero for rods or random coil. The bounding-box extents give the protein's footprint along x, y, z in Å.

Solvent-accessible surface area (SASA) is the area in Å² traced out by the centre of a 1.4 Å probe sphere (a water molecule) rolled over the protein's van der Waals surface (Shrake–Rupley / Lee–Richards construction). Buried residues have near-zero SASA; fully exposed residues can exceed 200 Å². The total SASA scales roughly with the number of surface residues.

The contact map is a binary N×N matrix image: pixel (i, j) is dark where Cα_i and Cα_j are within 8 Å and |i−j|>4. Because the |i−j|>4 filter removes local helical contacts, off-diagonal stripes parallel to the main diagonal indicate parallel β-sheets; stripes perpendicular to it indicate antiparallel β-sheets. The Ramachandran plot scatters every residue's (φ, ψ) pair against the sterically allowed regions. The PAE heatmap renders the predicted-aligned-error matrix.

— Structural neighborhood —

3Di is Foldseek's structural alphabet. Each residue is assigned one of twenty discrete states based on how its Cα sits relative to its spatial (not sequential) neighbors. Aligning 3Di strings finds structural homologs roughly as well as full 3D superposition, but orders of magnitude faster.

Nearest PDB neighbors are the top structural matches found by Foldseek when searching this structure against the entire Protein Data Bank. Each hit reports a TM-score (0 to 1; >0.5 almost always implies the same fold) and an E-value. These are *structural* homologs — they may share no detectable sequence similarity.

— Confidence and disorder —

For AlphaFold models, the B-factor field carries pLDDT — the model's own estimate of local accuracy on a 0–100 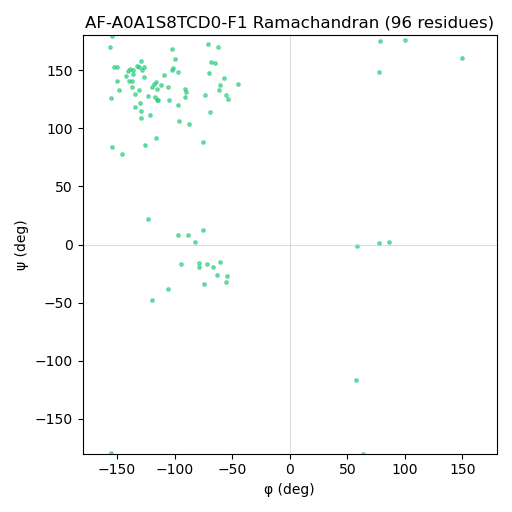scale. Regions with pLDDT<50 should be treated as essentially unmodeled; they often correspond to intrinsically disordered segments.

Crystallographic B-factors measure how much each atom's electron density is smeared out, in Å². They rise in mobile loops and surface residues and fall in the buried interior. In AlphaFold models this column is repurposed to hold pLDDT instead.

Predicted aligned error is AlphaFold's pairwise confidence. Unlike pLDDT (per-residue), PAE is per-residue-pair and captures whether two parts of the structure are correctly placed relative to each other. Units are ångströms of expected positional error.